Protein AF-A0A8J5N3L4-F1 (afdb_monomer)

Foldseek 3Di:
DLLVLVLVLLVVVLVVVLVVVVVVVVVVVVVVVVVVVVPDDDDDPPVVVVVVVVVSVVVSVVSVVVSVVLSVLVVVLVVLLVVCLVVLPLVSLVSVLVSLVVVLVVLVVVLVVCCVPPVDPVVNVVSVVSSVVSSVVSVVVSVVSVVSSVVSVVVVVVVVVVVD

Mean predicted aligned error: 9.64 Å

Organism: Homarus americanus (NCBI:txid6706)

Nearest PDB structure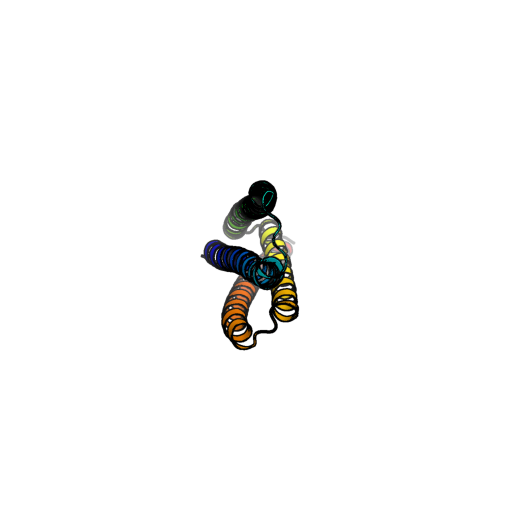s (foldseek):
  9had-assembly1_A  TM=4.449E-01  e=2.457E+00  Dermatophagoides farinae
  5c21-assembly1_B  TM=2.581E-01  e=4.042E+00  Escherichia coli

pLDDT: mean 77.99, std 12.65, range [44.75, 95.38]

Secondary structure (DSSP, 8-state):
-HHHHHHHHHHHHHHHHHHHHHHHHHHHHHHHHHHHTTS---S-HHHHHHHHHHHHHHHHHHHHHHHHHHHHHHHHHHHHHHHHHHTT-GGGTHHHHHHHHHHHHHHHHHHHHHHHHH--HHHHHHHHHHHHHHHHHHHHHHHHHHHHHHHHHHHHHHHHHHT-

Sequence (164 aa):
IGALLNSLTFAGVAVMLVFIGTATDSASQLHHFANTELHGSHLNEDDEYTDSWEEQVEGILELIKAHIQMALVQIVTSSMLIHGVKHSRRGLLLPYLVITTIGILLCIIMGIVMFAVLGNASMIVSSAASMLVGAGLQVYFMLVVFSQYQALGLIRMHEDMSMK

Structure (mmCIF, N/CA/C/O backbone):
data_AF-A0A8J5N3L4-F1
#
_entry.id   AF-A0A8J5N3L4-F1
#
loop_
_atom_site.group_PDB
_atom_site.id
_atom_site.type_symbol
_atom_site.label_atom_id
_atom_site.label_alt_id
_atom_site.label_comp_id
_atom_site.label_asym_id
_atom_site.label_entity_id
_atom_site.label_seq_id
_atom_site.pdbx_PDB_ins_code
_atom_site.Cartn_x
_atom_site.Cartn_y
_atom_site.Cartn_z
_atom_site.occupancy
_atom_site.B_iso_or_equiv
_atom_site.auth_seq_id
_atom_site.auth_comp_id
_atom_site.auth_asym_id
_atom_site.auth_atom_id
_atom_site.pdbx_PDB_model_num
ATOM 1 N N . ILE A 1 1 ? -0.568 9.477 7.948 1.00 44.75 1 ILE A N 1
ATOM 2 C CA . ILE A 1 1 ? 0.900 9.277 7.836 1.00 44.75 1 ILE A CA 1
ATOM 3 C C . ILE A 1 1 ? 1.220 7.953 7.139 1.00 44.75 1 ILE A C 1
ATOM 5 O O . ILE A 1 1 ? 1.786 8.013 6.061 1.00 44.75 1 ILE A O 1
ATOM 9 N N . GLY A 1 2 ? 0.784 6.788 7.645 1.00 46.69 2 GLY A N 1
ATOM 10 C CA . GLY A 1 2 ? 1.032 5.491 6.977 1.00 46.69 2 GLY A CA 1
ATOM 11 C C . GLY A 1 2 ? 0.505 5.386 5.535 1.00 46.69 2 GLY A C 1
ATOM 12 O O . GLY A 1 2 ? 1.247 4.992 4.645 1.00 46.69 2 GLY A O 1
ATOM 13 N N . ALA A 1 3 ? -0.728 5.838 5.275 1.00 49.34 3 ALA A N 1
ATOM 14 C CA . ALA A 1 3 ? -1.301 5.875 3.921 1.00 49.34 3 ALA A CA 1
ATOM 15 C C . ALA A 1 3 ? -0.534 6.805 2.957 1.00 49.34 3 ALA A C 1
ATOM 17 O O . ALA A 1 3 ? -0.355 6.489 1.786 1.00 49.34 3 ALA A O 1
ATOM 18 N N . LEU A 1 4 ? -0.029 7.933 3.469 1.00 46.25 4 LEU A N 1
ATOM 19 C CA . LEU A 1 4 ? 0.774 8.884 2.695 1.00 46.25 4 LEU A CA 1
ATOM 20 C C . LEU A 1 4 ? 2.150 8.305 2.356 1.00 46.25 4 LEU A C 1
ATOM 22 O O . LEU A 1 4 ? 2.582 8.415 1.216 1.00 46.25 4 LEU A O 1
ATOM 26 N N . LEU A 1 5 ? 2.804 7.646 3.319 1.00 50.72 5 LEU A N 1
ATOM 27 C CA . LEU A 1 5 ? 4.092 6.986 3.098 1.00 50.72 5 LEU A CA 1
ATOM 28 C C . LEU A 1 5 ? 3.974 5.857 2.072 1.00 50.72 5 LEU A C 1
ATOM 30 O O . LEU A 1 5 ? 4.789 5.811 1.161 1.00 50.72 5 LEU A O 1
ATOM 34 N N . ASN A 1 6 ? 2.932 5.023 2.158 1.00 54.75 6 ASN A N 1
ATOM 35 C CA . ASN A 1 6 ? 2.661 3.987 1.157 1.00 54.75 6 ASN A CA 1
ATOM 36 C C . ASN A 1 6 ? 2.351 4.563 -0.223 1.00 54.75 6 ASN A C 1
ATOM 38 O O . ASN A 1 6 ? 2.805 4.022 -1.225 1.00 54.75 6 ASN A O 1
ATOM 42 N N . SER A 1 7 ? 1.586 5.655 -0.292 1.00 56.69 7 SER A N 1
ATOM 43 C CA . SER A 1 7 ? 1.312 6.314 -1.568 1.00 56.69 7 SER A CA 1
ATOM 44 C C . SER A 1 7 ? 2.585 6.866 -2.204 1.00 56.69 7 SER A C 1
ATOM 46 O O . SER A 1 7 ? 2.720 6.813 -3.420 1.00 56.69 7 SER A O 1
ATOM 48 N N . LEU A 1 8 ? 3.515 7.380 -1.397 1.00 50.62 8 LEU A N 1
ATOM 49 C CA . LEU A 1 8 ? 4.800 7.899 -1.859 1.00 50.62 8 LEU A CA 1
ATOM 50 C C . LEU A 1 8 ? 5.735 6.787 -2.344 1.00 50.62 8 LEU A C 1
ATOM 52 O O . LEU A 1 8 ? 6.342 6.938 -3.400 1.00 50.62 8 LEU A O 1
ATOM 56 N N . THR A 1 9 ? 5.830 5.662 -1.630 1.00 58.31 9 THR A N 1
ATOM 57 C CA . THR A 1 9 ? 6.640 4.521 -2.088 1.00 58.31 9 THR A CA 1
ATOM 58 C C . THR A 1 9 ? 6.051 3.864 -3.326 1.00 58.31 9 THR A C 1
ATOM 60 O O . THR A 1 9 ? 6.802 3.555 -4.244 1.00 58.31 9 THR A O 1
ATOM 63 N N . PHE A 1 10 ? 4.730 3.697 -3.406 1.00 63.56 10 PHE A N 1
ATOM 64 C CA . PHE A 1 10 ? 4.098 3.096 -4.583 1.00 63.56 10 PHE A CA 1
ATOM 65 C C . PHE A 1 10 ? 4.184 4.009 -5.810 1.00 63.56 10 PHE A C 1
ATOM 67 O O . PHE A 1 10 ? 4.503 3.534 -6.894 1.00 63.56 10 PHE A O 1
ATOM 74 N N . ALA A 1 11 ? 3.995 5.323 -5.639 1.00 57.34 11 ALA A N 1
ATOM 75 C CA . ALA A 1 11 ? 4.236 6.294 -6.704 1.00 57.34 11 ALA A CA 1
ATOM 76 C C . ALA A 1 11 ? 5.707 6.293 -7.142 1.00 57.34 11 ALA A C 1
ATOM 78 O O . ALA A 1 11 ? 5.984 6.323 -8.334 1.00 57.34 11 ALA A O 1
ATOM 79 N N . GLY A 1 12 ? 6.647 6.190 -6.197 1.00 61.09 12 GLY A N 1
ATOM 80 C CA . GLY A 1 12 ? 8.071 6.059 -6.500 1.00 61.09 12 GLY A CA 1
ATOM 81 C C . GLY A 1 12 ? 8.387 4.805 -7.318 1.00 61.09 12 GLY A C 1
ATOM 82 O O . GLY A 1 12 ? 9.096 4.898 -8.313 1.00 61.09 12 GLY A O 1
ATOM 83 N N . VAL A 1 13 ? 7.818 3.653 -6.951 1.00 62.53 13 VAL A N 1
ATOM 84 C CA . VAL A 1 13 ? 7.989 2.390 -7.689 1.00 62.53 13 VAL A CA 1
ATOM 85 C C . VAL A 1 13 ? 7.316 2.447 -9.060 1.00 62.53 13 VAL A C 1
ATOM 87 O O . VAL A 1 13 ? 7.917 2.017 -10.036 1.00 62.53 13 VAL A O 1
ATOM 90 N N . ALA A 1 14 ? 6.113 3.014 -9.168 1.00 60.00 14 ALA A N 1
ATOM 91 C CA . ALA A 1 14 ? 5.419 3.174 -10.444 1.00 60.00 14 ALA A CA 1
ATOM 92 C C . ALA A 1 14 ? 6.202 4.085 -11.399 1.00 60.00 14 ALA A C 1
ATOM 94 O O . ALA A 1 14 ? 6.439 3.716 -12.544 1.00 60.00 14 ALA A O 1
ATOM 95 N N . VAL A 1 15 ? 6.685 5.232 -10.909 1.00 63.00 15 VAL A N 1
ATOM 96 C CA . VAL A 1 15 ? 7.563 6.127 -11.674 1.00 63.00 15 VAL A CA 1
ATOM 97 C C . VAL A 1 15 ? 8.837 5.393 -12.082 1.00 63.00 15 VAL A C 1
ATOM 99 O O . VAL A 1 15 ? 9.236 5.457 -13.238 1.00 63.00 15 VAL A O 1
ATOM 102 N N . MET A 1 16 ? 9.451 4.641 -11.169 1.00 68.56 16 MET A N 1
ATOM 103 C CA . MET A 1 16 ? 10.657 3.876 -11.469 1.00 68.56 16 MET A CA 1
ATOM 104 C C . MET A 1 16 ? 10.422 2.806 -12.544 1.00 68.56 16 MET A C 1
ATOM 106 O O . MET A 1 16 ? 11.256 2.665 -13.429 1.00 68.56 16 MET A O 1
ATOM 110 N N . LEU A 1 17 ? 9.296 2.088 -12.513 1.00 64.25 17 LEU A N 1
ATOM 111 C CA . LEU A 1 17 ? 8.932 1.100 -13.535 1.00 64.25 17 LEU A CA 1
ATOM 112 C C . LEU A 1 17 ? 8.708 1.746 -14.904 1.00 64.25 17 LEU A C 1
ATOM 114 O O . LEU A 1 17 ? 9.167 1.201 -15.902 1.00 64.25 17 LEU A O 1
ATOM 118 N N . VAL A 1 18 ? 8.092 2.931 -14.945 1.00 67.19 18 VAL A N 1
ATOM 119 C CA . VAL A 1 18 ? 7.966 3.722 -16.179 1.00 67.19 18 VAL A CA 1
ATOM 120 C C . VAL A 1 18 ? 9.343 4.126 -16.704 1.00 67.19 18 VAL A C 1
ATOM 122 O O . VAL A 1 18 ? 9.624 3.942 -17.882 1.00 67.19 18 VAL A O 1
ATOM 125 N N . PHE A 1 19 ? 10.236 4.612 -15.836 1.00 67.12 19 PHE A N 1
ATOM 126 C CA . PHE A 1 19 ? 11.610 4.952 -16.225 1.00 67.12 19 PHE A CA 1
ATOM 127 C C . PHE A 1 19 ? 12.415 3.740 -16.707 1.00 67.12 19 PHE A C 1
ATOM 129 O O . PHE A 1 19 ? 13.262 3.878 -17.584 1.00 67.12 19 PHE A O 1
ATOM 136 N N . ILE A 1 20 ? 12.175 2.556 -16.141 1.00 69.75 20 ILE A N 1
ATOM 137 C CA . ILE A 1 20 ? 12.815 1.320 -16.600 1.00 69.75 20 ILE A CA 1
ATOM 138 C C . ILE A 1 20 ? 12.267 0.931 -17.974 1.00 69.75 20 ILE A C 1
ATOM 140 O O . ILE A 1 20 ? 13.065 0.642 -18.858 1.00 69.75 20 ILE A O 1
ATOM 144 N N . GLY A 1 21 ? 10.947 0.974 -18.182 1.00 66.00 21 GLY A N 1
ATOM 145 C CA . GLY A 1 21 ? 10.334 0.712 -19.488 1.00 66.00 21 GLY A CA 1
ATOM 146 C C . GLY A 1 21 ? 10.915 1.615 -20.575 1.00 66.00 21 GLY A C 1
ATOM 147 O O . GLY A 1 21 ? 11.489 1.124 -21.543 1.00 66.00 21 GLY A O 1
ATOM 148 N N . THR A 1 22 ? 10.920 2.930 -20.341 1.00 69.12 22 THR A N 1
ATOM 149 C CA . THR A 1 22 ? 11.464 3.899 -21.305 1.00 69.12 22 THR A CA 1
ATOM 150 C C . THR A 1 22 ? 12.962 3.714 -21.550 1.00 69.12 22 THR A C 1
ATOM 152 O O . THR A 1 22 ? 13.415 3.828 -22.689 1.00 69.12 22 THR A O 1
ATOM 155 N N . ALA A 1 23 ? 13.749 3.384 -20.520 1.00 64.06 23 ALA A N 1
ATOM 156 C CA . ALA A 1 23 ? 15.176 3.103 -20.680 1.00 64.06 23 ALA A CA 1
ATOM 157 C C . ALA A 1 23 ? 15.437 1.821 -21.488 1.00 64.06 23 ALA A C 1
ATOM 159 O O . ALA A 1 23 ? 16.402 1.766 -22.251 1.00 64.06 23 ALA A O 1
ATOM 160 N N . THR A 1 24 ? 14.584 0.805 -21.334 1.00 69.56 24 THR A N 1
ATOM 161 C CA . THR A 1 24 ? 14.716 -0.473 -22.049 1.00 69.56 24 THR A CA 1
ATOM 162 C C . THR A 1 24 ? 14.349 -0.310 -23.524 1.00 69.56 24 THR A C 1
ATOM 164 O O . THR A 1 24 ? 15.092 -0.784 -24.384 1.00 69.56 24 THR A O 1
ATOM 167 N N . ASP A 1 25 ? 13.291 0.450 -23.819 1.00 66.81 25 ASP A N 1
ATOM 168 C CA . ASP A 1 25 ? 12.884 0.779 -25.192 1.00 66.81 25 ASP A CA 1
ATOM 169 C C . ASP A 1 25 ? 13.899 1.689 -25.891 1.00 66.81 25 ASP A C 1
ATOM 171 O O . ASP A 1 25 ? 14.257 1.478 -27.047 1.00 66.81 25 ASP A O 1
ATOM 175 N N . SER A 1 26 ? 14.469 2.658 -25.172 1.00 67.25 26 SER A N 1
ATOM 176 C CA . SER A 1 26 ? 15.540 3.500 -25.723 1.00 67.25 26 SER A CA 1
ATOM 177 C C . SER A 1 26 ? 16.777 2.670 -26.093 1.00 67.25 26 SER A C 1
ATOM 179 O O . SER A 1 26 ? 17.441 2.940 -27.094 1.00 67.25 26 SER A O 1
ATOM 181 N N . ALA A 1 27 ? 17.098 1.644 -25.297 1.00 65.19 27 ALA A N 1
ATOM 182 C CA . ALA A 1 27 ? 18.230 0.759 -25.556 1.00 65.19 27 ALA A CA 1
ATOM 183 C C . ALA A 1 27 ? 17.979 -0.191 -26.740 1.00 65.19 27 ALA A C 1
ATOM 185 O O . ALA A 1 27 ? 18.904 -0.444 -27.515 1.00 65.19 27 ALA A O 1
ATOM 186 N N . SER A 1 28 ? 16.751 -0.698 -26.906 1.00 69.19 28 SER A N 1
ATOM 187 C CA . SER A 1 28 ? 16.386 -1.548 -28.046 1.00 69.19 28 SER A CA 1
ATOM 188 C C . SER A 1 28 ? 16.364 -0.753 -29.356 1.00 69.19 28 SER A C 1
ATOM 190 O O . SER A 1 28 ? 16.921 -1.220 -30.353 1.00 69.19 28 SER A O 1
ATOM 192 N N . GLN A 1 29 ? 15.844 0.480 -29.340 1.00 66.00 29 GLN A N 1
ATOM 193 C CA . GLN A 1 29 ? 15.848 1.378 -30.500 1.00 66.00 29 GLN A CA 1
ATOM 194 C C . GLN A 1 29 ? 17.267 1.744 -30.938 1.00 66.00 29 GLN A C 1
ATOM 196 O O . GLN A 1 29 ? 17.577 1.674 -32.125 1.00 66.00 29 GLN A O 1
ATOM 201 N N . LEU A 1 30 ? 18.171 2.054 -30.000 1.00 66.19 30 LEU A N 1
ATOM 202 C CA . LEU A 1 30 ? 19.567 2.364 -30.334 1.00 66.19 30 LEU A CA 1
ATOM 203 C C . LEU A 1 30 ? 20.263 1.186 -31.041 1.00 66.19 30 LEU A C 1
ATOM 205 O O . LEU A 1 30 ? 21.064 1.378 -31.956 1.00 66.19 30 LEU A O 1
ATOM 209 N N . HIS A 1 31 ? 19.921 -0.041 -30.645 1.00 66.69 31 HIS A N 1
ATOM 210 C CA . HIS A 1 31 ? 20.413 -1.262 -31.278 1.00 66.69 31 HIS A CA 1
ATOM 211 C C . HIS A 1 31 ? 19.824 -1.475 -32.684 1.00 66.69 31 HIS A C 1
ATOM 213 O O . HIS A 1 31 ? 20.503 -2.016 -33.560 1.00 66.69 31 HIS A O 1
ATOM 219 N N . HIS A 1 32 ? 18.581 -1.039 -32.910 1.00 65.62 32 HIS A N 1
ATOM 220 C CA . HIS A 1 32 ? 17.909 -1.100 -34.207 1.00 65.62 32 HIS A CA 1
ATOM 221 C C . HIS A 1 32 ? 18.449 -0.043 -35.181 1.00 65.62 32 HIS A C 1
ATOM 223 O O . HIS A 1 32 ? 18.764 -0.381 -36.322 1.00 65.62 32 HIS A O 1
ATOM 229 N N . PHE A 1 33 ? 18.665 1.198 -34.730 1.00 66.00 33 PHE A N 1
ATOM 230 C CA . PHE A 1 33 ? 19.296 2.258 -35.530 1.00 66.00 33 PHE A CA 1
ATOM 231 C C . PHE A 1 33 ? 20.712 1.878 -35.971 1.00 66.00 33 PHE A C 1
ATOM 233 O O . PHE A 1 33 ? 21.042 2.015 -37.148 1.00 66.00 33 PHE A O 1
ATOM 240 N N . ALA A 1 34 ? 21.516 1.305 -35.068 1.00 68.19 34 ALA A N 1
ATOM 241 C CA . ALA A 1 34 ? 22.857 0.818 -35.401 1.00 68.19 34 ALA A CA 1
ATOM 242 C C . ALA A 1 34 ? 22.853 -0.268 -36.499 1.00 68.19 34 ALA A C 1
ATOM 244 O O . ALA A 1 34 ? 23.798 -0.359 -37.280 1.00 68.19 34 ALA A O 1
ATOM 245 N N . ASN A 1 35 ? 21.788 -1.074 -36.586 1.00 65.06 35 ASN A N 1
ATOM 246 C CA . ASN A 1 35 ? 21.617 -2.077 -37.641 1.00 65.06 35 ASN A CA 1
ATOM 247 C C . ASN A 1 35 ? 20.989 -1.499 -38.927 1.00 65.06 35 ASN A C 1
ATOM 249 O O . ASN A 1 35 ? 21.276 -1.997 -40.016 1.00 65.06 35 ASN A O 1
ATOM 253 N N . THR A 1 36 ? 20.158 -0.457 -38.818 1.00 63.84 36 THR A N 1
ATOM 254 C CA . THR A 1 36 ? 19.388 0.127 -39.934 1.00 63.84 36 THR A CA 1
ATOM 255 C C . THR A 1 36 ? 20.211 1.130 -40.751 1.00 63.84 36 THR A C 1
ATOM 257 O O . THR A 1 36 ? 20.079 1.156 -41.972 1.00 63.84 36 THR A O 1
ATOM 260 N N . GLU A 1 37 ? 21.170 1.854 -40.153 1.00 61.16 37 GLU A N 1
ATOM 261 C CA . GLU A 1 37 ? 22.146 2.660 -40.924 1.00 61.16 37 GLU A CA 1
ATOM 262 C C . GLU A 1 37 ? 22.963 1.816 -41.930 1.00 61.16 37 GLU A C 1
ATOM 264 O O . GLU A 1 37 ? 23.513 2.349 -42.895 1.00 61.16 37 GLU A O 1
ATOM 269 N N . LEU A 1 38 ? 23.007 0.488 -41.760 1.00 60.16 38 LEU A N 1
ATOM 270 C CA . LEU A 1 38 ? 23.670 -0.439 -42.680 1.00 60.16 38 LEU A CA 1
ATOM 271 C C . LEU A 1 38 ? 22.782 -0.909 -43.853 1.00 60.16 38 LEU A C 1
ATOM 273 O O . LEU A 1 38 ? 23.293 -1.510 -44.802 1.00 60.16 38 LEU A O 1
ATOM 277 N N . HIS A 1 39 ? 21.467 -0.684 -43.800 1.00 57.03 39 HIS A N 1
ATOM 278 C CA . HIS A 1 39 ? 20.494 -1.073 -44.826 1.00 57.03 39 HIS A CA 1
ATOM 279 C C . HIS A 1 39 ? 19.529 0.091 -45.064 1.00 57.03 39 HIS A C 1
ATOM 281 O O . HIS A 1 39 ? 18.512 0.225 -44.398 1.00 57.03 39 HIS A O 1
ATOM 287 N N . GLY A 1 40 ? 19.859 0.951 -46.030 1.00 62.72 40 GLY A N 1
ATOM 288 C CA . GLY A 1 40 ? 19.034 2.106 -46.372 1.00 62.72 40 GLY A CA 1
ATOM 289 C C . GLY A 1 40 ? 17.616 1.708 -46.787 1.00 62.72 40 GLY A C 1
ATOM 290 O O . GLY A 1 40 ? 17.400 1.240 -47.905 1.00 62.72 40 GLY A O 1
ATOM 291 N N . SER A 1 41 ? 16.646 1.958 -45.912 1.00 54.53 41 SER A N 1
ATOM 292 C CA . SER A 1 41 ? 15.222 1.952 -46.239 1.00 54.53 41 SER A CA 1
ATOM 293 C C . SER A 1 41 ? 14.549 3.159 -45.603 1.00 54.53 41 SER A C 1
ATOM 295 O O . SER A 1 41 ? 14.423 3.267 -44.390 1.00 54.53 41 SER A O 1
ATOM 297 N N . HIS A 1 42 ? 14.151 4.073 -46.477 1.00 62.06 42 HIS A N 1
ATOM 298 C CA . HIS A 1 42 ? 13.399 5.282 -46.193 1.00 62.06 42 HIS A CA 1
ATOM 299 C C . HIS A 1 42 ? 11.900 4.938 -46.098 1.00 62.06 42 HIS A C 1
ATOM 301 O O . HIS A 1 42 ? 11.394 4.247 -46.982 1.00 62.06 42 HIS A O 1
ATOM 307 N N . LEU A 1 43 ? 11.218 5.548 -45.117 1.00 60.50 43 LEU A N 1
ATOM 308 C CA . LEU A 1 43 ? 9.762 5.772 -45.020 1.00 60.50 43 LEU A CA 1
ATOM 309 C C . LEU A 1 43 ? 8.917 4.612 -44.453 1.00 60.50 43 LEU A C 1
ATOM 311 O O . LEU A 1 43 ? 8.293 3.878 -45.214 1.00 60.50 43 LEU A O 1
ATOM 315 N N . ASN A 1 44 ? 8.882 4.503 -43.114 1.00 58.69 44 ASN A N 1
ATOM 316 C CA . ASN A 1 44 ? 7.704 4.091 -42.313 1.00 58.69 44 ASN A CA 1
ATOM 317 C C . ASN A 1 44 ? 7.901 4.215 -40.772 1.00 58.69 44 ASN A C 1
ATOM 319 O O . ASN A 1 44 ? 7.108 3.667 -40.018 1.00 58.69 44 ASN A O 1
ATOM 323 N N . GLU A 1 45 ? 8.930 4.922 -40.280 1.00 58.78 45 GLU A N 1
ATOM 324 C CA . GLU A 1 45 ? 9.258 4.990 -38.836 1.00 58.78 45 GLU A CA 1
ATOM 325 C C . GLU A 1 45 ? 8.283 5.824 -37.982 1.00 58.78 45 GLU A C 1
ATOM 327 O O . GLU A 1 45 ? 8.214 5.616 -36.772 1.00 58.78 45 GLU A O 1
ATOM 332 N N . ASP A 1 46 ? 7.516 6.744 -38.576 1.00 61.94 46 ASP A N 1
ATOM 333 C CA . ASP A 1 46 ? 6.684 7.675 -37.797 1.00 61.94 46 ASP A CA 1
ATOM 334 C C . ASP A 1 46 ? 5.421 7.013 -37.203 1.00 61.94 46 ASP A C 1
ATOM 336 O O . ASP A 1 46 ? 4.991 7.413 -36.122 1.00 61.94 46 ASP A O 1
ATOM 340 N N . ASP A 1 47 ? 4.864 5.980 -37.853 1.00 63.12 47 ASP A N 1
ATOM 341 C CA . ASP A 1 47 ? 3.635 5.306 -37.394 1.00 63.12 47 ASP A CA 1
ATOM 342 C C . ASP A 1 47 ? 3.909 4.317 -36.234 1.00 63.12 47 ASP A C 1
ATOM 344 O O . ASP A 1 47 ? 3.097 4.177 -35.321 1.00 63.12 47 ASP A O 1
ATOM 348 N N . GLU A 1 48 ? 5.079 3.663 -36.207 1.00 65.25 48 GLU A N 1
ATOM 349 C CA . GLU A 1 48 ? 5.430 2.675 -35.167 1.00 65.25 48 GLU A CA 1
ATOM 350 C C . GLU A 1 48 ? 5.761 3.338 -33.813 1.00 65.25 48 GLU A C 1
ATOM 352 O O . GLU A 1 48 ? 5.504 2.775 -32.746 1.00 65.25 48 GLU A O 1
ATOM 357 N N . TYR A 1 49 ? 6.277 4.573 -33.829 1.00 63.94 49 TYR A N 1
ATOM 358 C CA . TYR A 1 49 ? 6.581 5.316 -32.603 1.00 63.94 49 TYR A CA 1
ATOM 359 C C . TYR A 1 49 ? 5.314 5.757 -31.855 1.00 63.94 49 TYR A C 1
ATOM 361 O O . TYR A 1 49 ? 5.277 5.710 -30.619 1.00 63.94 49 TYR A O 1
ATOM 369 N N . THR A 1 50 ? 4.271 6.170 -32.584 1.00 72.75 50 THR A N 1
ATOM 370 C CA . THR A 1 50 ? 3.017 6.649 -31.985 1.00 72.75 50 THR A CA 1
ATOM 371 C C . THR A 1 50 ? 2.257 5.546 -31.256 1.00 72.75 50 THR A C 1
ATOM 373 O O . THR A 1 50 ? 1.783 5.789 -30.146 1.00 72.75 50 THR A O 1
ATOM 376 N N . ASP A 1 51 ? 2.244 4.327 -31.800 1.00 75.31 51 ASP A N 1
ATOM 377 C CA . ASP A 1 51 ? 1.543 3.191 -31.192 1.00 75.31 51 ASP A CA 1
ATOM 378 C C . ASP A 1 51 ? 2.180 2.771 -29.851 1.00 75.31 51 ASP A C 1
ATOM 380 O O . ASP A 1 51 ? 1.470 2.531 -28.871 1.00 75.31 51 ASP A O 1
ATOM 384 N N . SER A 1 52 ? 3.520 2.767 -29.746 1.00 77.25 52 SER A N 1
ATOM 385 C CA . SER A 1 52 ? 4.199 2.390 -28.488 1.00 77.25 52 SER A CA 1
ATOM 386 C C . SER A 1 52 ? 3.963 3.399 -27.356 1.00 77.25 52 SER A C 1
ATOM 388 O O . SER A 1 52 ? 3.847 3.028 -26.185 1.00 77.25 52 SER A O 1
ATOM 390 N N . TRP A 1 53 ? 3.858 4.689 -27.693 1.00 76.62 53 TRP A N 1
ATOM 391 C CA . TRP A 1 53 ? 3.592 5.735 -26.711 1.00 76.62 53 TRP A CA 1
ATOM 392 C C . TRP A 1 53 ? 2.163 5.644 -26.165 1.00 76.62 53 TRP A C 1
ATOM 394 O O . TRP A 1 53 ? 1.957 5.817 -24.961 1.00 76.62 53 TRP A O 1
ATOM 404 N N . GLU A 1 54 ? 1.178 5.348 -27.018 1.00 82.81 54 GLU A N 1
ATOM 405 C CA . GLU A 1 54 ? -0.212 5.173 -26.588 1.00 82.81 54 GLU A CA 1
ATOM 406 C C . GLU A 1 54 ? -0.366 3.987 -25.625 1.00 82.81 54 GLU A C 1
ATOM 408 O O . GLU A 1 54 ? -0.988 4.147 -24.569 1.00 82.81 54 GLU A O 1
ATOM 413 N N . GLU A 1 55 ? 0.282 2.851 -25.908 1.00 80.88 55 GLU A N 1
ATOM 414 C CA . GLU A 1 55 ? 0.260 1.670 -25.031 1.00 80.88 55 GLU A CA 1
ATOM 415 C C . GLU A 1 55 ? 0.885 1.966 -23.652 1.00 80.88 55 GLU A C 1
ATOM 417 O O . GLU A 1 55 ? 0.325 1.615 -22.605 1.00 80.88 55 GLU A O 1
ATOM 422 N N . GLN A 1 56 ? 2.008 2.694 -23.616 1.00 76.81 56 GLN A N 1
ATOM 423 C CA . GLN A 1 56 ? 2.633 3.113 -22.356 1.00 76.81 56 GLN A CA 1
ATOM 424 C C . GLN A 1 56 ? 1.734 4.058 -21.547 1.00 76.81 56 GLN A C 1
ATOM 426 O O . GLN A 1 56 ? 1.603 3.907 -20.325 1.00 76.81 56 GLN A O 1
ATOM 431 N N . VAL A 1 57 ? 1.107 5.040 -22.204 1.00 81.00 57 VAL A N 1
ATOM 432 C CA . VAL A 1 57 ? 0.206 5.995 -21.542 1.00 81.00 57 VAL A CA 1
ATOM 433 C C . VAL A 1 57 ? -1.026 5.283 -20.989 1.00 81.00 57 VAL A C 1
ATOM 435 O O . VAL A 1 57 ? -1.432 5.570 -19.857 1.00 81.00 57 VAL A O 1
ATOM 438 N N . GLU A 1 58 ? -1.598 4.335 -21.731 1.00 84.56 58 GLU A N 1
ATOM 439 C CA . GLU A 1 58 ? -2.737 3.544 -21.267 1.00 84.56 58 GLU A CA 1
ATOM 440 C C . GLU A 1 58 ? -2.374 2.733 -20.014 1.00 84.56 58 GLU A C 1
ATOM 442 O O . GLU A 1 58 ? -3.064 2.845 -18.993 1.00 84.56 58 GLU A O 1
ATOM 447 N N . GLY A 1 59 ? -1.226 2.047 -20.020 1.00 79.06 59 GLY A N 1
ATOM 448 C CA . GLY A 1 59 ? -0.731 1.308 -18.855 1.00 79.06 59 GLY A CA 1
ATOM 449 C C . GLY A 1 59 ? -0.522 2.190 -17.614 1.00 79.06 59 GLY A C 1
ATOM 450 O O . GLY A 1 59 ? -0.901 1.821 -16.496 1.00 79.06 59 GLY A O 1
ATOM 451 N N . ILE A 1 60 ? 0.015 3.402 -17.786 1.00 77.12 60 ILE A N 1
ATOM 452 C CA . ILE A 1 60 ? 0.180 4.368 -16.685 1.00 77.12 60 ILE A CA 1
ATOM 453 C C . ILE A 1 60 ? -1.180 4.813 -16.136 1.00 77.12 60 ILE A C 1
ATOM 455 O O . ILE A 1 60 ? -1.362 4.900 -14.916 1.00 77.12 60 ILE A O 1
ATOM 459 N N . LEU A 1 61 ? -2.148 5.094 -17.009 1.00 81.38 61 LEU A N 1
ATOM 460 C CA . LEU A 1 61 ? -3.483 5.518 -16.592 1.00 81.38 61 LEU A CA 1
ATOM 461 C C . LEU A 1 61 ? -4.214 4.419 -15.818 1.00 81.38 61 LEU A C 1
ATOM 463 O O . LEU A 1 61 ? -4.888 4.723 -14.828 1.00 81.38 61 LEU A O 1
ATOM 467 N N . GLU A 1 62 ? -4.075 3.156 -16.219 1.00 82.88 62 GLU A N 1
ATOM 468 C CA . GLU A 1 62 ? -4.621 2.022 -15.470 1.00 82.88 62 GLU A CA 1
ATOM 469 C C . GLU A 1 62 ? -3.999 1.897 -14.076 1.00 82.88 62 GLU A C 1
ATOM 471 O O . GLU A 1 62 ? -4.726 1.770 -13.082 1.00 82.88 62 GLU A O 1
ATOM 476 N N . LEU A 1 63 ? -2.674 2.037 -13.971 1.00 76.94 63 LEU A N 1
ATOM 477 C CA . LEU A 1 63 ? -1.968 2.033 -12.687 1.00 76.94 63 LEU A CA 1
ATOM 478 C C . LEU A 1 63 ? -2.435 3.171 -11.770 1.00 76.94 63 LEU A C 1
ATOM 480 O O . LEU A 1 63 ? -2.700 2.945 -10.585 1.00 76.94 63 LEU A O 1
ATOM 484 N N . ILE A 1 64 ? -2.593 4.386 -12.304 1.00 79.62 64 ILE A N 1
ATOM 485 C CA . ILE A 1 64 ? -3.096 5.539 -11.543 1.00 79.62 64 ILE A CA 1
ATOM 486 C C . ILE A 1 64 ? -4.523 5.277 -11.047 1.00 79.62 64 ILE A C 1
ATOM 488 O O . ILE A 1 64 ? -4.826 5.535 -9.878 1.00 79.62 64 ILE A O 1
ATOM 492 N N . LYS A 1 65 ? -5.406 4.737 -11.898 1.00 82.31 65 LYS A N 1
ATOM 493 C CA . LYS A 1 65 ? -6.787 4.396 -11.515 1.00 82.31 65 LYS A CA 1
ATOM 494 C C . LYS A 1 65 ? -6.813 3.369 -10.383 1.00 82.31 65 LYS A C 1
ATOM 496 O O . LYS A 1 65 ? -7.504 3.592 -9.385 1.00 82.31 65 LYS A O 1
ATOM 501 N N . ALA A 1 66 ? -6.043 2.287 -10.503 1.00 77.88 66 ALA A N 1
ATOM 502 C CA . ALA A 1 66 ? -5.933 1.264 -9.464 1.00 77.88 66 ALA A CA 1
ATOM 503 C C . ALA A 1 66 ? -5.412 1.859 -8.143 1.00 77.88 66 ALA A C 1
ATOM 505 O O . ALA A 1 66 ? -5.938 1.566 -7.065 1.00 77.88 66 ALA A O 1
ATOM 506 N N . HIS A 1 67 ? -4.435 2.766 -8.217 1.00 77.38 67 HIS A N 1
ATOM 507 C CA . HIS A 1 67 ? -3.887 3.448 -7.044 1.00 77.38 67 HIS A CA 1
ATOM 508 C C . HIS A 1 67 ? -4.924 4.324 -6.334 1.00 77.38 67 HIS A C 1
ATOM 510 O O . HIS A 1 67 ? -5.054 4.270 -5.108 1.00 77.38 67 HIS A O 1
ATOM 516 N N . ILE A 1 68 ? -5.714 5.092 -7.090 1.00 81.44 68 ILE A N 1
ATOM 517 C CA . ILE A 1 68 ? -6.796 5.922 -6.537 1.00 81.44 68 ILE A CA 1
ATOM 518 C C . ILE A 1 68 ? -7.840 5.049 -5.831 1.00 81.44 68 ILE A C 1
ATOM 520 O O . ILE A 1 68 ? -8.264 5.375 -4.719 1.00 81.44 68 ILE A O 1
ATOM 524 N N . GLN A 1 69 ? -8.227 3.918 -6.427 1.00 85.06 69 GLN A N 1
ATOM 525 C CA . GLN A 1 69 ? -9.170 2.980 -5.807 1.00 85.06 69 GLN A CA 1
ATOM 526 C C . GLN A 1 69 ? -8.631 2.438 -4.478 1.00 85.06 69 GLN A C 1
ATOM 528 O O . GLN A 1 69 ? -9.333 2.472 -3.464 1.00 85.06 69 GLN A O 1
ATOM 533 N N . MET A 1 70 ? -7.367 2.014 -4.445 1.00 79.88 70 MET A N 1
ATOM 534 C CA . MET A 1 70 ? -6.726 1.527 -3.220 1.00 79.88 70 MET A CA 1
ATOM 535 C C . MET A 1 70 ? -6.624 2.611 -2.142 1.00 79.88 70 MET A C 1
ATOM 537 O O . MET A 1 70 ? -6.860 2.333 -0.961 1.00 79.88 70 MET A O 1
ATOM 541 N N . ALA A 1 71 ? -6.336 3.856 -2.528 1.00 80.19 71 ALA A N 1
ATOM 542 C CA . ALA A 1 71 ? -6.309 4.988 -1.608 1.00 80.19 71 ALA A CA 1
ATOM 543 C C . ALA A 1 71 ? -7.687 5.244 -0.974 1.00 80.19 71 ALA A C 1
ATOM 545 O O . ALA A 1 71 ? -7.776 5.451 0.239 1.00 80.19 71 ALA A O 1
ATOM 546 N N . LEU A 1 72 ? -8.770 5.160 -1.753 1.00 86.25 72 LEU A N 1
ATOM 547 C CA . LEU A 1 72 ? -10.135 5.293 -1.233 1.00 86.25 72 LEU A CA 1
ATOM 548 C C . LEU A 1 72 ? -10.472 4.188 -0.225 1.00 86.25 72 LEU A C 1
ATOM 550 O O . LEU A 1 72 ? -10.983 4.481 0.859 1.00 86.25 72 LEU A O 1
ATOM 554 N N . VAL A 1 73 ? -10.125 2.932 -0.523 1.00 87.00 73 VAL A N 1
ATOM 555 C CA . VAL A 1 73 ? -10.323 1.816 0.419 1.00 87.00 73 VAL A CA 1
ATOM 556 C C . VAL A 1 73 ? -9.508 2.032 1.702 1.00 87.00 73 VAL A C 1
ATOM 558 O O . VAL A 1 73 ? -10.008 1.786 2.805 1.00 87.00 73 VAL A O 1
ATOM 561 N N . GLN A 1 74 ? -8.280 2.551 1.604 1.00 84.00 74 GLN A N 1
ATOM 562 C CA . GLN A 1 74 ? -7.483 2.896 2.784 1.00 84.00 74 GLN A CA 1
ATOM 563 C C . GLN A 1 74 ? -8.109 4.005 3.632 1.00 84.00 74 GLN A C 1
ATOM 565 O O . GLN A 1 74 ? -8.079 3.915 4.862 1.00 84.00 74 GLN A O 1
ATOM 570 N N . ILE A 1 75 ? -8.691 5.034 3.013 1.00 87.94 75 ILE A N 1
ATOM 571 C CA . ILE A 1 75 ? -9.390 6.098 3.744 1.00 87.94 75 ILE A CA 1
ATOM 572 C C . ILE A 1 75 ? -10.568 5.501 4.515 1.00 87.94 75 ILE A C 1
ATOM 574 O O . ILE A 1 75 ? -10.669 5.706 5.724 1.00 87.94 75 ILE A O 1
ATOM 578 N N . VAL A 1 76 ? -11.402 4.695 3.852 1.00 92.56 76 VAL A N 1
ATOM 579 C CA . VAL A 1 76 ? -12.572 4.059 4.477 1.00 92.56 76 VAL A CA 1
ATOM 580 C C . VAL A 1 76 ? -12.160 3.151 5.638 1.00 92.56 76 VAL A C 1
ATOM 582 O O . VAL A 1 76 ? -12.695 3.275 6.740 1.00 92.56 76 VAL A O 1
ATOM 585 N N . THR A 1 77 ? -11.179 2.270 5.432 1.00 90.62 77 THR A N 1
ATOM 586 C CA . THR A 1 77 ? -10.693 1.360 6.487 1.00 90.62 77 THR A CA 1
ATOM 587 C C . THR A 1 77 ? -10.035 2.114 7.645 1.00 90.62 77 THR A C 1
ATOM 589 O O . THR A 1 77 ? -10.225 1.740 8.801 1.00 90.62 77 THR A O 1
ATOM 592 N N . SER A 1 78 ? -9.337 3.222 7.377 1.00 87.62 78 SER A N 1
ATOM 593 C CA . SER A 1 78 ? -8.777 4.092 8.421 1.00 87.62 78 SER A CA 1
ATOM 594 C C . SER A 1 78 ? -9.872 4.803 9.222 1.00 87.62 78 SER A C 1
ATOM 596 O O . SER A 1 78 ? -9.786 4.891 10.447 1.00 87.62 78 SER A O 1
ATOM 598 N N . SER A 1 79 ? -10.939 5.267 8.566 1.00 91.56 79 SER A N 1
ATOM 599 C CA . SER A 1 79 ? -12.109 5.828 9.250 1.00 91.56 79 SER A CA 1
ATOM 600 C C . SER A 1 79 ? -12.806 4.783 10.126 1.00 91.56 79 SER A C 1
ATOM 602 O O . SER A 1 79 ? -13.161 5.085 11.267 1.00 91.56 79 SER A O 1
ATOM 604 N N . MET A 1 80 ? -12.951 3.544 9.637 1.00 92.50 80 MET A N 1
ATOM 605 C CA . MET A 1 80 ? -13.488 2.424 10.421 1.00 92.50 80 MET A CA 1
ATOM 606 C C . MET A 1 80 ? -12.615 2.108 11.635 1.00 92.50 80 MET A C 1
ATOM 608 O O . MET A 1 80 ? -13.155 1.907 12.719 1.00 92.50 80 MET A O 1
ATOM 612 N N . LEU A 1 81 ? -11.287 2.134 11.484 1.00 92.44 81 LEU A N 1
ATOM 613 C CA . LEU A 1 81 ? -10.343 1.928 12.581 1.00 9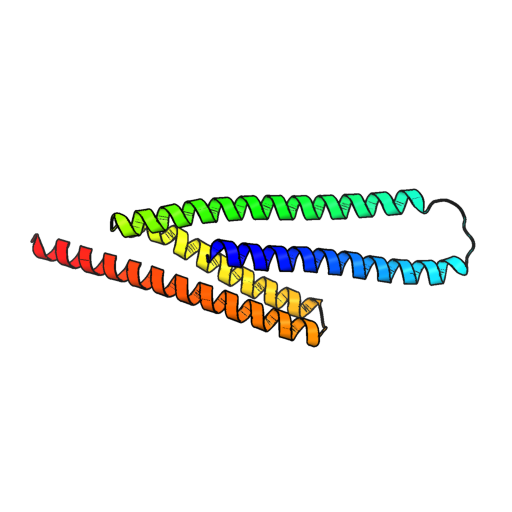2.44 81 LEU A CA 1
ATOM 614 C C . LEU A 1 81 ? -10.539 2.976 13.687 1.00 92.44 81 LEU A C 1
ATOM 616 O O . LEU A 1 81 ? -10.733 2.616 14.848 1.00 92.44 81 LEU A O 1
ATOM 620 N N . ILE A 1 82 ? -10.554 4.265 13.329 1.00 93.44 82 ILE A N 1
ATOM 621 C CA . ILE A 1 82 ? -10.747 5.368 14.287 1.00 93.44 82 ILE A CA 1
ATOM 622 C C . ILE A 1 82 ? -12.101 5.233 14.992 1.00 93.44 82 ILE A C 1
ATOM 624 O O . ILE A 1 82 ? -12.192 5.354 16.216 1.00 93.44 82 ILE A O 1
ATOM 628 N N . HIS A 1 83 ? -13.162 4.948 14.233 1.00 95.38 83 HIS A N 1
ATOM 629 C CA . HIS A 1 83 ? -14.499 4.780 14.792 1.00 95.38 83 HIS A CA 1
ATOM 630 C C . HIS A 1 83 ? -14.600 3.538 15.691 1.00 95.38 83 HIS A C 1
ATOM 632 O O . HIS A 1 83 ? -15.255 3.589 16.733 1.00 95.38 83 HIS A O 1
ATOM 638 N N . GLY A 1 84 ? -13.932 2.448 15.311 1.00 91.75 84 GLY A N 1
ATOM 639 C CA . GLY A 1 84 ? -13.860 1.194 16.051 1.00 91.75 84 GLY A CA 1
ATOM 640 C C . GLY A 1 84 ? -13.166 1.344 17.395 1.00 91.75 84 GLY A C 1
ATOM 641 O O . GLY A 1 84 ? -13.699 0.876 18.398 1.00 91.75 84 GLY A O 1
ATOM 642 N N . VAL A 1 85 ? -12.041 2.062 17.427 1.00 92.38 85 VAL A N 1
ATOM 643 C CA . VAL A 1 85 ? -11.327 2.388 18.669 1.00 92.38 85 VAL A CA 1
ATOM 644 C C . VAL A 1 85 ? -12.173 3.307 19.552 1.00 92.38 85 VAL A C 1
ATOM 646 O O . VAL A 1 85 ? -12.341 3.024 20.733 1.00 92.38 85 VAL A O 1
ATOM 649 N N . LYS A 1 86 ? -12.782 4.360 18.987 1.00 94.12 86 LYS A N 1
ATOM 650 C CA . LYS A 1 86 ? -13.597 5.319 19.757 1.00 94.12 86 LYS A CA 1
ATOM 651 C C . LYS A 1 86 ? -14.831 4.686 20.413 1.00 94.12 86 LYS A C 1
ATOM 653 O O . LYS A 1 86 ? -15.218 5.109 21.496 1.00 94.12 86 LYS A O 1
ATOM 658 N N . HIS A 1 87 ? -15.461 3.709 19.760 1.00 94.19 87 HIS A N 1
ATOM 659 C CA . HIS A 1 87 ? -16.689 3.066 20.250 1.00 94.19 87 HIS A CA 1
ATOM 660 C C . HIS A 1 87 ? -16.451 1.664 20.826 1.00 94.19 87 HIS A C 1
ATOM 662 O O . HIS A 1 87 ? -17.412 0.915 20.997 1.00 94.19 87 HIS A O 1
ATOM 668 N N . SER A 1 88 ? -15.195 1.276 21.072 1.00 91.94 88 SER A N 1
ATOM 669 C CA . SER A 1 88 ? -14.831 -0.047 21.603 1.00 91.94 88 SER A CA 1
ATOM 670 C C . SER A 1 88 ? -15.397 -1.226 20.788 1.00 91.94 88 SER A C 1
ATOM 672 O O . SER A 1 88 ? -15.662 -2.310 21.308 1.00 91.94 88 SER A O 1
ATOM 674 N N . ARG A 1 89 ? -15.596 -1.044 19.474 1.00 92.38 89 ARG A N 1
ATOM 675 C CA . ARG A 1 89 ? -16.181 -2.056 18.578 1.00 92.38 89 ARG A CA 1
ATOM 676 C C . ARG A 1 89 ? -15.087 -2.833 17.855 1.00 92.38 89 ARG A C 1
ATOM 678 O O . ARG A 1 89 ? -14.685 -2.463 16.753 1.00 92.38 89 ARG A O 1
ATOM 685 N N . ARG A 1 90 ? -14.686 -3.978 18.425 1.00 90.19 90 ARG A N 1
ATOM 686 C CA . ARG A 1 90 ? -13.632 -4.864 17.877 1.00 90.19 90 ARG A CA 1
ATOM 687 C C . ARG A 1 90 ? -13.791 -5.201 16.387 1.00 90.19 90 ARG A C 1
ATOM 689 O O . ARG A 1 90 ? -12.809 -5.246 15.657 1.00 90.19 90 ARG A O 1
ATOM 696 N N . GLY A 1 91 ? -15.029 -5.400 15.923 1.00 90.94 91 GLY A N 1
ATOM 697 C CA . GLY A 1 91 ? -15.310 -5.816 14.544 1.00 90.94 91 GLY A CA 1
ATOM 698 C C . GLY A 1 91 ? -14.872 -4.798 13.487 1.00 90.94 91 GLY A C 1
ATOM 699 O O . GLY A 1 91 ? -14.566 -5.187 12.368 1.00 90.94 91 GLY A O 1
ATOM 700 N N . LEU A 1 92 ? -14.778 -3.513 13.847 1.00 92.12 92 LEU A N 1
ATOM 701 C CA . LEU A 1 92 ? -14.373 -2.445 12.928 1.00 92.12 92 LEU A CA 1
ATOM 702 C C . LEU A 1 92 ? -12.850 -2.330 12.753 1.00 92.12 92 LEU A C 1
ATOM 704 O O . LEU A 1 92 ? -12.399 -1.650 11.836 1.00 92.12 92 LEU A O 1
ATOM 708 N N . LEU A 1 93 ? -12.055 -3.003 13.592 1.00 91.94 93 LEU A N 1
ATOM 709 C CA . LEU A 1 93 ? -10.592 -3.037 13.467 1.00 91.94 93 LEU A CA 1
ATOM 710 C C . LEU A 1 93 ? -10.132 -4.121 12.474 1.00 91.94 93 LEU A C 1
ATOM 712 O O . LEU A 1 93 ? -9.044 -4.027 11.906 1.00 91.94 93 LEU A O 1
ATOM 716 N N . LEU A 1 94 ? -10.960 -5.146 12.248 1.00 93.25 94 LEU A N 1
ATOM 717 C CA . LEU A 1 94 ? -10.617 -6.308 11.427 1.00 93.25 94 LEU A CA 1
ATOM 718 C C . LEU A 1 94 ? -10.384 -5.963 9.943 1.00 93.25 94 LEU A C 1
ATOM 720 O O . LEU A 1 94 ? -9.380 -6.429 9.405 1.00 93.25 94 LEU A O 1
ATOM 724 N N . PRO A 1 95 ? -11.198 -5.111 9.281 1.00 92.81 95 PRO A N 1
ATOM 725 C CA . PRO A 1 95 ? -10.939 -4.706 7.897 1.00 92.81 9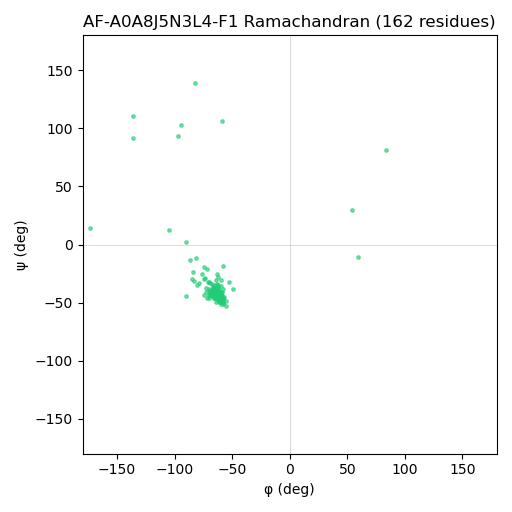5 PRO A CA 1
ATOM 726 C C . PRO A 1 95 ? -9.568 -4.048 7.709 1.00 92.81 95 PRO A C 1
ATOM 728 O O . PRO A 1 95 ? -8.888 -4.320 6.722 1.00 92.81 95 PRO A O 1
ATOM 731 N N . TYR A 1 96 ? -9.137 -3.231 8.677 1.00 91.94 96 TYR A N 1
ATOM 732 C CA . TYR A 1 96 ? -7.813 -2.610 8.656 1.00 91.94 96 TYR A CA 1
ATOM 733 C C . TYR A 1 96 ? -6.697 -3.659 8.784 1.00 91.94 96 TYR A C 1
ATOM 735 O O . TYR A 1 96 ? -5.757 -3.662 7.997 1.00 91.94 96 TYR A O 1
ATOM 743 N N . LEU A 1 97 ? -6.819 -4.608 9.720 1.00 90.44 97 LEU A N 1
ATOM 744 C CA . LEU A 1 97 ? -5.832 -5.687 9.866 1.00 90.44 97 LEU A CA 1
ATOM 745 C C . LEU A 1 97 ? -5.711 -6.542 8.596 1.00 90.44 97 LEU A C 1
ATOM 747 O O . LEU A 1 97 ? -4.597 -6.859 8.176 1.00 90.44 97 LEU A O 1
ATOM 751 N N . VAL A 1 98 ? -6.837 -6.890 7.965 1.00 92.38 98 VAL A N 1
ATOM 752 C CA . VAL A 1 98 ? -6.850 -7.692 6.732 1.00 92.38 98 VAL A CA 1
ATOM 753 C C . VAL A 1 98 ? -6.176 -6.940 5.585 1.00 92.38 98 VAL A C 1
ATOM 755 O O . VAL A 1 98 ? -5.282 -7.495 4.946 1.00 92.38 98 VAL A O 1
ATOM 758 N N . ILE A 1 99 ? -6.537 -5.673 5.347 1.00 88.06 99 ILE A N 1
ATOM 759 C CA . ILE A 1 99 ? -5.956 -4.908 4.235 1.00 88.06 99 ILE A CA 1
ATOM 760 C C . ILE A 1 99 ? -4.463 -4.633 4.440 1.00 88.06 99 ILE A C 1
ATOM 762 O O . ILE A 1 99 ? -3.691 -4.728 3.488 1.00 88.06 99 ILE A O 1
ATOM 766 N N . THR A 1 100 ? -4.028 -4.359 5.675 1.00 87.19 100 THR A N 1
ATOM 767 C CA . THR A 1 100 ? -2.604 -4.188 5.990 1.00 87.19 100 THR A CA 1
ATOM 768 C C . THR A 1 100 ? -1.832 -5.489 5.784 1.00 87.19 100 THR A C 1
ATOM 770 O O . THR A 1 100 ? -0.751 -5.459 5.204 1.00 87.19 100 THR A O 1
ATOM 773 N N . THR A 1 101 ? -2.398 -6.639 6.164 1.00 89.56 101 THR A N 1
ATOM 774 C CA . THR A 1 101 ? -1.759 -7.950 5.943 1.00 89.56 101 THR A CA 1
ATOM 775 C C . THR A 1 101 ? -1.569 -8.237 4.454 1.00 89.56 101 THR A C 1
ATOM 777 O O . THR A 1 101 ? -0.471 -8.596 4.030 1.00 89.56 101 THR A O 1
ATOM 780 N N . ILE A 1 102 ? -2.613 -8.028 3.644 1.00 87.19 102 ILE A N 1
ATOM 781 C CA . ILE A 1 102 ? -2.538 -8.189 2.183 1.00 87.19 102 ILE A CA 1
ATOM 782 C C . ILE A 1 102 ? -1.502 -7.222 1.594 1.00 87.19 102 ILE A C 1
ATOM 784 O O . ILE A 1 102 ? -0.687 -7.624 0.768 1.00 87.19 102 ILE A O 1
ATOM 788 N N . GLY A 1 103 ? -1.482 -5.968 2.054 1.00 83.62 103 GLY A N 1
ATOM 789 C CA . GLY A 1 103 ? -0.512 -4.965 1.614 1.00 83.62 103 GLY A CA 1
ATOM 790 C C . GLY A 1 103 ? 0.940 -5.355 1.900 1.00 83.62 103 GLY A C 1
ATOM 791 O O . GLY A 1 103 ? 1.795 -5.194 1.031 1.00 83.62 103 GLY A O 1
ATOM 792 N N . ILE A 1 104 ? 1.222 -5.916 3.081 1.00 85.25 104 ILE A N 1
ATOM 793 C CA . ILE A 1 104 ? 2.557 -6.424 3.434 1.00 85.25 104 ILE A CA 1
ATOM 794 C C . ILE A 1 104 ? 2.956 -7.580 2.508 1.00 85.25 104 ILE A C 1
ATOM 796 O O . ILE A 1 104 ? 4.071 -7.579 1.986 1.00 85.25 104 ILE A O 1
ATOM 800 N N . LEU A 1 105 ? 2.053 -8.535 2.256 1.00 86.75 105 LEU A N 1
ATOM 801 C CA . LEU A 1 105 ? 2.322 -9.661 1.353 1.00 86.75 105 LEU A CA 1
ATOM 802 C C . LEU A 1 105 ? 2.621 -9.191 -0.075 1.00 86.75 105 LEU A C 1
ATOM 804 O O . LEU A 1 105 ? 3.614 -9.619 -0.661 1.00 86.75 105 LEU A O 1
ATOM 808 N N . LEU A 1 106 ? 1.812 -8.275 -0.614 1.00 83.12 106 LEU A N 1
ATOM 809 C CA . LEU A 1 106 ? 2.037 -7.700 -1.943 1.00 83.12 106 LEU A CA 1
ATOM 810 C C . LEU A 1 106 ? 3.367 -6.943 -2.019 1.00 83.12 106 LEU A C 1
ATOM 812 O O . LEU A 1 106 ? 4.085 -7.081 -3.003 1.00 83.12 106 LEU A O 1
ATOM 816 N N . CYS A 1 107 ? 3.729 -6.195 -0.973 1.00 81.25 107 CYS A N 1
ATOM 817 C CA . CYS A 1 107 ? 5.016 -5.502 -0.894 1.00 81.25 107 CYS A CA 1
ATOM 818 C C . CYS A 1 107 ? 6.196 -6.484 -0.977 1.00 81.25 107 CYS A C 1
ATOM 820 O O . CYS A 1 107 ? 7.137 -6.258 -1.735 1.00 81.25 107 CYS A O 1
ATOM 822 N N . ILE A 1 108 ? 6.126 -7.606 -0.253 1.00 83.88 108 ILE A N 1
ATOM 823 C CA . ILE A 1 108 ? 7.163 -8.648 -0.283 1.00 83.88 108 ILE A CA 1
ATOM 824 C C . ILE A 1 108 ? 7.252 -9.289 -1.674 1.00 83.88 108 ILE A C 1
ATOM 826 O O . ILE A 1 108 ? 8.350 -9.409 -2.214 1.00 83.88 108 ILE A O 1
ATOM 830 N N . ILE A 1 109 ? 6.113 -9.663 -2.270 1.00 83.88 109 ILE A N 1
ATOM 831 C CA . ILE A 1 109 ? 6.065 -10.277 -3.607 1.00 83.88 109 ILE A CA 1
ATOM 832 C C . ILE A 1 109 ? 6.656 -9.330 -4.655 1.00 83.88 109 ILE A C 1
ATOM 834 O O . ILE A 1 109 ? 7.529 -9.738 -5.418 1.00 83.88 109 ILE A O 1
ATOM 838 N N . MET A 1 110 ? 6.237 -8.062 -4.660 1.00 78.81 110 MET A N 1
ATOM 839 C CA . MET A 1 110 ? 6.757 -7.056 -5.592 1.00 78.81 110 MET A CA 1
ATOM 840 C C . MET A 1 110 ? 8.253 -6.824 -5.395 1.00 78.81 110 MET A C 1
ATOM 842 O O . MET A 1 110 ? 8.979 -6.712 -6.377 1.00 78.81 110 MET A O 1
ATOM 846 N N . GLY A 1 111 ? 8.731 -6.822 -4.147 1.00 80.50 111 GLY A N 1
ATOM 847 C CA . GLY A 1 111 ? 10.161 -6.759 -3.855 1.00 80.50 111 GLY A CA 1
ATOM 848 C C . GLY A 1 111 ? 10.918 -7.918 -4.498 1.00 80.50 111 GLY A C 1
ATOM 849 O O . GLY A 1 111 ? 11.887 -7.690 -5.212 1.00 80.50 111 GLY A O 1
ATOM 850 N N . ILE A 1 112 ? 10.445 -9.156 -4.319 1.00 84.19 112 ILE A N 1
ATOM 851 C CA . ILE A 1 112 ? 11.065 -10.354 -4.912 1.00 84.19 112 ILE A CA 1
ATOM 852 C C . ILE A 1 112 ? 11.094 -10.267 -6.443 1.00 84.19 112 ILE A C 1
ATOM 854 O O . ILE A 1 112 ? 12.136 -10.532 -7.041 1.00 84.19 112 ILE A O 1
ATOM 858 N N . VAL A 1 113 ? 9.985 -9.872 -7.077 1.00 81.31 113 VAL A N 1
ATOM 859 C CA . VAL A 1 113 ? 9.915 -9.705 -8.540 1.00 81.31 113 VAL A CA 1
ATOM 860 C C . VAL A 1 113 ? 10.901 -8.636 -9.008 1.00 81.31 113 VAL A C 1
ATOM 862 O O . VAL A 1 113 ? 11.662 -8.867 -9.944 1.00 81.31 113 VAL A O 1
ATOM 865 N N . MET A 1 114 ? 10.949 -7.496 -8.319 1.00 75.56 114 MET A N 1
ATOM 866 C CA . MET A 1 114 ? 11.876 -6.410 -8.629 1.00 75.56 114 MET A CA 1
ATOM 867 C C . MET A 1 114 ? 13.338 -6.874 -8.526 1.00 75.56 114 MET A C 1
ATOM 869 O O . MET A 1 114 ? 14.129 -6.601 -9.428 1.00 75.56 114 MET A O 1
ATOM 873 N N . PHE A 1 115 ? 13.692 -7.630 -7.479 1.00 79.56 115 PHE A N 1
ATOM 874 C CA . PHE A 1 115 ? 15.027 -8.222 -7.334 1.00 79.56 115 PHE A CA 1
ATOM 875 C C . PHE A 1 115 ? 15.355 -9.222 -8.443 1.00 79.56 115 PHE A C 1
ATOM 877 O O . PHE A 1 115 ? 16.488 -9.237 -8.921 1.00 79.56 115 PHE A O 1
ATOM 884 N N . ALA A 1 116 ? 14.385 -10.043 -8.850 1.00 81.81 116 ALA A N 1
ATOM 885 C CA . ALA A 1 116 ? 14.573 -11.050 -9.889 1.00 81.81 116 ALA A CA 1
ATOM 886 C C . ALA A 1 116 ? 14.774 -10.434 -11.285 1.00 81.81 116 ALA A C 1
ATOM 888 O O . ALA A 1 116 ? 15.523 -10.991 -12.083 1.00 81.81 116 ALA A O 1
ATOM 889 N N . VAL A 1 117 ? 14.129 -9.297 -11.572 1.00 79.75 117 VAL A N 1
ATOM 890 C CA . VAL A 1 117 ? 14.144 -8.668 -12.904 1.00 79.75 117 VAL A CA 1
ATOM 891 C C . VAL A 1 117 ? 15.298 -7.677 -13.081 1.00 79.75 117 VAL A C 1
ATOM 893 O O . VAL A 1 117 ? 15.953 -7.696 -14.118 1.00 79.75 117 VAL A O 1
ATOM 896 N N . LEU A 1 118 ? 15.577 -6.805 -12.102 1.00 73.81 118 LEU A N 1
ATOM 897 C CA . LEU A 1 118 ? 16.486 -5.671 -12.329 1.00 73.81 118 LEU A CA 1
ATOM 898 C C . LEU A 1 118 ? 17.978 -6.025 -12.360 1.00 73.81 118 LEU A C 1
ATOM 900 O O . LEU A 1 118 ? 18.746 -5.258 -12.934 1.00 73.81 118 LEU A O 1
ATOM 904 N N . GLY A 1 119 ? 18.416 -7.114 -11.718 1.00 65.88 119 GLY A N 1
ATOM 905 C CA . GLY A 1 119 ? 19.804 -7.615 -11.747 1.00 65.88 119 GLY A CA 1
ATOM 906 C C . GLY A 1 119 ? 20.916 -6.666 -11.247 1.00 65.88 119 GLY A C 1
ATOM 907 O O . GLY A 1 119 ? 22.050 -7.098 -11.045 1.00 65.88 119 GLY A O 1
ATOM 908 N N . ASN A 1 120 ? 20.629 -5.382 -11.015 1.00 77.06 120 ASN A N 1
ATOM 909 C CA . ASN A 1 120 ? 21.607 -4.355 -10.674 1.00 77.06 120 ASN A CA 1
ATOM 910 C C . ASN A 1 120 ? 21.711 -4.178 -9.156 1.00 77.06 120 ASN A C 1
ATOM 912 O O . ASN A 1 120 ? 20.886 -3.508 -8.528 1.00 77.06 120 ASN A O 1
ATOM 916 N N . ALA A 1 121 ? 22.773 -4.742 -8.576 1.00 75.69 121 ALA A N 1
ATOM 917 C CA . ALA A 1 121 ? 23.018 -4.777 -7.135 1.00 75.69 121 ALA A CA 1
ATOM 918 C C . ALA A 1 121 ? 22.964 -3.397 -6.445 1.00 75.69 121 ALA A C 1
ATOM 920 O O . ALA A 1 121 ? 22.535 -3.308 -5.297 1.00 75.69 121 ALA A O 1
ATOM 921 N N . SER A 1 122 ? 23.347 -2.313 -7.129 1.00 72.56 122 SER A N 1
ATOM 922 C CA . SER A 1 122 ? 23.365 -0.968 -6.532 1.00 72.56 122 SER A CA 1
ATOM 923 C C . SER A 1 122 ? 21.953 -0.408 -6.310 1.00 72.56 122 SER A C 1
ATOM 925 O O . SER A 1 122 ? 21.624 0.067 -5.221 1.00 72.56 122 SER A O 1
ATOM 927 N N . MET A 1 123 ? 21.078 -0.526 -7.315 1.00 69.56 123 MET A N 1
ATOM 928 C CA . MET A 1 123 ? 19.678 -0.081 -7.218 1.00 69.56 123 MET A CA 1
ATOM 929 C C . MET A 1 123 ? 18.857 -0.993 -6.298 1.00 69.56 123 MET A C 1
ATOM 931 O O . MET A 1 123 ? 17.952 -0.545 -5.595 1.00 69.56 123 MET A O 1
ATOM 935 N N . ILE A 1 124 ? 19.215 -2.275 -6.276 1.00 74.12 124 ILE A N 1
ATOM 936 C CA . ILE A 1 124 ? 18.677 -3.307 -5.389 1.00 74.12 124 ILE A CA 1
A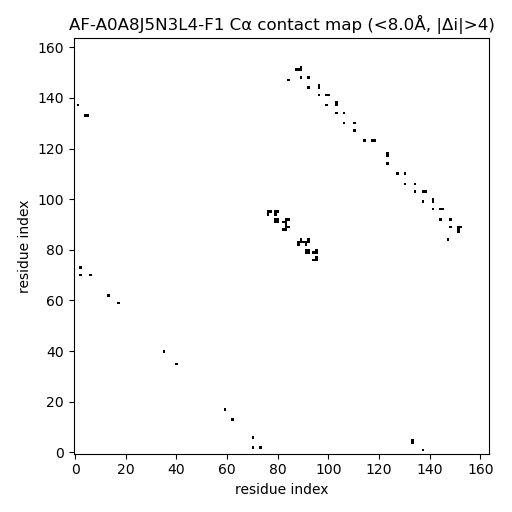TOM 937 C C . ILE A 1 124 ? 18.877 -2.916 -3.923 1.00 74.12 124 ILE A C 1
ATOM 939 O O . ILE A 1 124 ? 17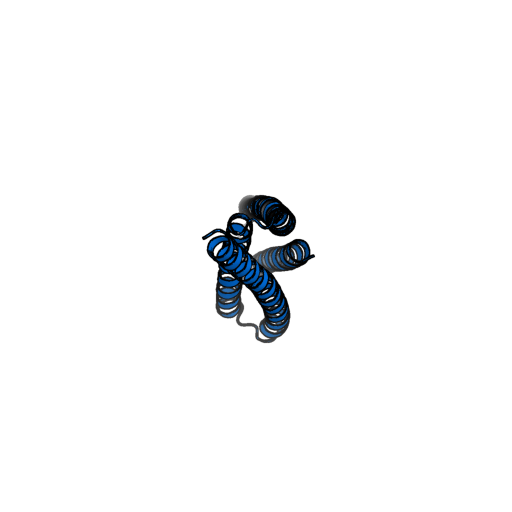.918 -2.907 -3.162 1.00 74.12 124 ILE A O 1
ATOM 943 N N . VAL A 1 125 ? 20.091 -2.550 -3.509 1.00 76.25 125 VAL A N 1
ATOM 944 C CA . VAL A 1 125 ? 20.376 -2.281 -2.089 1.00 76.25 125 VAL A CA 1
ATOM 945 C C . VAL A 1 125 ? 19.649 -1.031 -1.584 1.00 76.25 125 VAL A C 1
ATOM 947 O O . VAL A 1 125 ? 19.107 -1.047 -0.476 1.00 76.25 125 VAL A O 1
ATOM 950 N N . SER A 1 126 ? 19.595 0.039 -2.383 1.00 74.75 126 SER A N 1
ATOM 951 C CA . SER A 1 126 ? 18.913 1.278 -1.983 1.00 74.75 126 SER A CA 1
ATOM 952 C C . SER A 1 126 ? 17.394 1.099 -1.893 1.00 74.75 126 SER A C 1
ATOM 954 O O . SER A 1 126 ? 16.787 1.503 -0.899 1.00 74.75 126 SER A O 1
ATOM 956 N N . SER A 1 127 ? 16.786 0.423 -2.872 1.00 74.00 127 SER A N 1
ATOM 957 C CA . SER A 1 127 ? 15.350 0.106 -2.860 1.00 74.00 127 SER A CA 1
ATOM 958 C C . SER A 1 127 ? 14.982 -0.879 -1.744 1.00 74.00 127 SER A C 1
ATOM 960 O O . SER A 1 127 ? 13.993 -0.657 -1.039 1.00 74.00 127 SER A O 1
ATOM 962 N N . ALA A 1 128 ? 15.817 -1.896 -1.493 1.00 77.75 128 ALA A N 1
ATOM 963 C CA . ALA A 1 128 ? 15.642 -2.860 -0.403 1.00 77.75 128 ALA A CA 1
ATOM 964 C C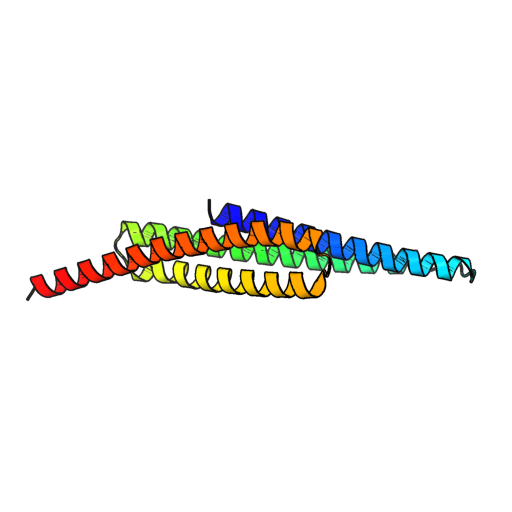 . ALA A 1 128 ? 15.513 -2.173 0.957 1.00 77.75 128 ALA A C 1
ATOM 966 O O . ALA A 1 128 ? 14.608 -2.481 1.735 1.00 77.75 128 ALA A O 1
ATOM 967 N N . ALA A 1 129 ? 16.422 -1.237 1.249 1.00 79.88 129 ALA A N 1
ATOM 968 C CA . ALA A 1 129 ? 16.469 -0.554 2.534 1.00 79.88 129 ALA A CA 1
ATOM 969 C C . ALA A 1 129 ? 15.180 0.242 2.788 1.00 79.88 129 ALA A C 1
ATOM 971 O O . ALA A 1 129 ? 14.572 0.117 3.853 1.00 79.88 129 ALA A O 1
ATOM 972 N N . SER A 1 130 ? 14.714 1.009 1.797 1.00 78.69 130 SER A N 1
ATOM 973 C CA . SER A 1 130 ? 13.459 1.761 1.902 1.00 78.69 130 SER A CA 1
ATOM 974 C C . SER A 1 130 ? 12.241 0.846 2.050 1.00 78.69 130 SER A C 1
ATOM 976 O O . SER A 1 130 ? 11.366 1.124 2.874 1.00 78.69 130 SER A O 1
ATOM 978 N N . MET A 1 131 ? 12.195 -0.266 1.308 1.00 77.94 131 MET A N 1
ATOM 979 C CA . MET A 1 131 ? 11.114 -1.250 1.423 1.00 77.94 131 MET A CA 1
ATOM 980 C C . MET A 1 131 ? 11.081 -1.909 2.803 1.00 77.94 131 MET A C 1
ATOM 982 O O . MET A 1 131 ? 10.006 -2.022 3.390 1.00 77.94 131 MET A O 1
ATOM 986 N N . LEU A 1 132 ? 12.237 -2.290 3.357 1.00 82.56 132 LEU A N 1
ATOM 987 C CA . LEU A 1 132 ? 12.331 -2.896 4.688 1.00 82.56 132 LEU A CA 1
ATOM 988 C C . LEU A 1 132 ? 11.875 -1.940 5.790 1.00 82.56 132 LEU A C 1
ATOM 990 O O . LEU A 1 132 ? 11.116 -2.344 6.670 1.00 82.56 132 LEU A O 1
ATOM 994 N N . VAL A 1 133 ? 12.281 -0.669 5.732 1.00 84.44 133 VAL A N 1
ATOM 995 C CA . VAL A 1 133 ? 11.827 0.347 6.696 1.00 84.44 133 VAL A CA 1
ATOM 996 C C . VAL A 1 133 ? 10.315 0.557 6.585 1.00 84.44 133 VAL A C 1
ATOM 998 O O . VAL A 1 133 ? 9.619 0.576 7.602 1.00 84.44 133 VAL A O 1
ATOM 1001 N N . GLY A 1 134 ? 9.783 0.657 5.362 1.00 80.25 134 GLY A N 1
ATOM 1002 C CA . GLY A 1 134 ? 8.345 0.797 5.124 1.00 80.25 134 GLY A CA 1
ATOM 1003 C C . GLY A 1 134 ? 7.536 -0.404 5.625 1.00 80.25 134 GLY A C 1
ATOM 1004 O O . GLY A 1 134 ? 6.540 -0.232 6.331 1.00 80.25 134 GLY A O 1
ATOM 1005 N N . ALA A 1 135 ? 7.988 -1.622 5.321 1.00 81.88 135 ALA A N 1
ATOM 1006 C CA . ALA A 1 135 ? 7.371 -2.858 5.792 1.00 81.88 135 ALA A CA 1
ATOM 1007 C C . ALA A 1 135 ? 7.441 -2.975 7.321 1.00 81.88 135 ALA A C 1
ATOM 1009 O O . ALA A 1 135 ? 6.436 -3.286 7.956 1.00 81.88 135 ALA A O 1
ATOM 1010 N N . GLY A 1 136 ? 8.587 -2.650 7.926 1.00 86.12 136 GLY A N 1
ATOM 1011 C CA . GLY A 1 136 ? 8.764 -2.640 9.378 1.00 86.12 136 GLY A CA 1
ATOM 1012 C C . GLY A 1 136 ? 7.800 -1.681 10.080 1.00 86.12 136 GLY A C 1
ATOM 1013 O O . GLY A 1 136 ? 7.163 -2.058 11.064 1.00 86.12 136 GLY A O 1
ATOM 1014 N N . LEU A 1 137 ? 7.614 -0.473 9.537 1.00 87.38 137 LEU A N 1
ATOM 1015 C CA . LEU A 1 137 ? 6.626 0.483 10.046 1.00 87.38 137 LEU A CA 1
ATOM 1016 C C . LEU A 1 137 ? 5.191 -0.046 9.922 1.00 87.38 137 LEU A C 1
ATOM 1018 O O . LEU A 1 137 ? 4.402 0.114 10.853 1.00 87.38 137 LEU A O 1
ATOM 1022 N N . GLN A 1 138 ? 4.839 -0.694 8.808 1.00 84.75 138 GLN A N 1
ATOM 1023 C CA . GLN A 1 138 ? 3.513 -1.299 8.654 1.00 84.75 138 GLN A CA 1
ATOM 1024 C C . GLN A 1 138 ? 3.273 -2.438 9.643 1.00 84.75 138 GLN A C 1
ATOM 1026 O O . GLN A 1 138 ? 2.214 -2.480 10.268 1.00 84.75 138 GLN A O 1
ATOM 1031 N N . VAL A 1 139 ? 4.254 -3.326 9.824 1.00 89.06 139 VAL A N 1
ATOM 1032 C CA . VAL A 1 139 ? 4.189 -4.404 10.818 1.00 89.06 139 VAL A CA 1
ATOM 1033 C C . VAL A 1 139 ? 4.023 -3.814 12.216 1.00 89.06 139 VAL A C 1
ATOM 1035 O O . VAL A 1 139 ? 3.167 -4.268 12.970 1.00 89.06 139 VAL A O 1
ATOM 1038 N N . TYR A 1 140 ? 4.761 -2.754 12.553 1.00 91.81 140 TYR A N 1
ATOM 1039 C CA . TYR A 1 140 ? 4.602 -2.061 13.830 1.00 91.81 140 TYR A CA 1
ATOM 1040 C C . TYR A 1 140 ? 3.173 -1.532 14.028 1.00 91.81 140 TYR A C 1
ATOM 1042 O O . TYR A 1 140 ? 2.546 -1.831 15.045 1.00 91.81 140 TYR A O 1
ATOM 1050 N N . PHE A 1 141 ? 2.612 -0.805 13.054 1.00 88.38 141 PHE A N 1
ATOM 1051 C CA . PHE A 1 141 ? 1.230 -0.318 13.152 1.00 88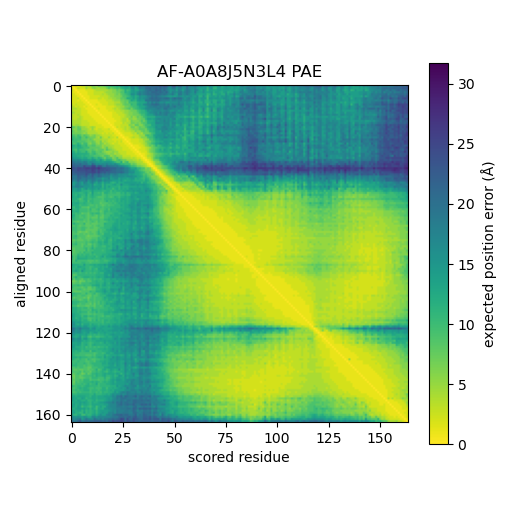.38 141 PHE A CA 1
ATOM 1052 C C . PHE A 1 141 ? 0.211 -1.458 13.234 1.00 88.38 141 PHE A C 1
ATOM 1054 O O . PHE A 1 141 ? -0.739 -1.374 14.014 1.00 88.38 141 PHE A O 1
ATOM 1061 N N . MET A 1 142 ? 0.420 -2.540 12.482 1.00 90.75 142 MET A N 1
ATOM 1062 C CA . MET A 1 142 ? -0.411 -3.739 12.549 1.00 90.75 142 MET A CA 1
ATOM 1063 C C . MET A 1 142 ? -0.394 -4.344 13.957 1.00 90.75 142 MET A C 1
ATOM 1065 O O . MET A 1 142 ? -1.459 -4.630 14.502 1.00 90.75 142 MET A O 1
ATOM 1069 N N . LEU A 1 143 ? 0.782 -4.482 14.577 1.00 93.62 143 LEU A N 1
ATOM 1070 C CA . LEU A 1 143 ? 0.926 -4.986 15.946 1.00 93.62 143 LEU A CA 1
ATOM 1071 C C . LEU A 1 143 ? 0.238 -4.076 16.970 1.00 93.62 143 LEU A C 1
ATOM 1073 O O . LEU A 1 143 ? -0.418 -4.574 17.884 1.00 93.62 143 LEU A O 1
ATOM 1077 N N . VAL A 1 144 ? 0.328 -2.753 16.805 1.00 94.75 144 VAL A N 1
ATOM 1078 C CA . VAL A 1 144 ? -0.380 -1.790 17.666 1.00 94.75 144 VAL A CA 1
ATOM 1079 C C . VAL A 1 144 ? -1.896 -1.979 17.563 1.00 94.75 144 VAL A C 1
ATOM 1081 O O . VAL A 1 144 ? -2.573 -2.083 18.586 1.00 94.75 144 VAL A O 1
ATOM 1084 N N . VAL A 1 145 ? -2.442 -2.077 16.349 1.00 93.56 145 VAL A N 1
ATOM 1085 C CA . VAL A 1 145 ? -3.883 -2.308 16.143 1.00 93.56 145 VAL A CA 1
ATOM 1086 C C . VAL A 1 145 ? -4.307 -3.679 16.669 1.00 93.56 145 VAL A C 1
ATOM 1088 O O . VAL A 1 145 ? -5.371 -3.806 17.275 1.00 93.56 145 VAL A O 1
ATOM 1091 N N . PHE A 1 146 ? -3.470 -4.699 16.493 1.00 94.12 146 PHE A N 1
ATOM 1092 C CA . PHE A 1 146 ? -3.718 -6.040 17.009 1.00 94.12 146 PHE A CA 1
ATOM 1093 C C . PHE A 1 146 ? -3.745 -6.073 18.544 1.00 94.12 146 PHE A C 1
ATOM 1095 O O . PHE A 1 146 ? -4.640 -6.678 19.131 1.00 94.12 146 PHE A O 1
ATOM 1102 N N . SER A 1 147 ? -2.834 -5.353 19.200 1.00 94.56 147 SER A N 1
ATOM 1103 C CA . SER A 1 147 ? -2.832 -5.185 20.658 1.00 94.56 147 SER A CA 1
ATOM 1104 C C . SER A 1 147 ? -4.132 -4.535 21.155 1.00 94.56 147 SER A C 1
ATOM 1106 O O . SER A 1 147 ? -4.775 -5.046 22.073 1.00 94.56 147 SER A O 1
ATOM 1108 N N . GLN A 1 148 ? -4.605 -3.480 20.480 1.00 93.44 148 GLN A N 1
ATOM 1109 C CA . GLN A 1 148 ? -5.897 -2.849 20.796 1.00 93.44 148 GLN A CA 1
ATOM 1110 C C . GLN A 1 148 ? -7.082 -3.800 20.578 1.00 93.44 148 GLN A C 1
ATOM 1112 O O . GLN A 1 148 ? -8.018 -3.836 21.378 1.00 93.44 148 GLN A O 1
ATOM 1117 N N . TYR A 1 149 ? -7.034 -4.611 19.519 1.00 92.81 149 TYR A N 1
ATOM 1118 C CA . TYR A 1 149 ? -8.051 -5.624 19.250 1.00 92.81 149 TYR A CA 1
ATOM 1119 C C . TYR A 1 149 ? -8.143 -6.661 20.382 1.00 92.81 149 TYR A C 1
ATOM 1121 O O . TYR A 1 149 ? -9.248 -7.005 20.811 1.00 92.81 149 TYR A O 1
ATOM 1129 N N . GLN A 1 150 ? -7.003 -7.122 20.905 1.00 93.94 150 GLN A N 1
ATOM 1130 C CA . GLN A 1 150 ? -6.954 -8.049 22.040 1.00 93.94 150 GLN A CA 1
ATOM 1131 C C . GLN A 1 150 ? -7.449 -7.407 23.341 1.00 93.94 150 GLN A C 1
ATOM 1133 O O . GLN A 1 150 ? -8.253 -8.016 24.049 1.00 93.94 150 GLN A O 1
ATOM 1138 N N . ALA A 1 151 ? -7.030 -6.171 23.629 1.00 93.38 151 ALA A N 1
ATOM 1139 C CA . ALA A 1 151 ? -7.446 -5.441 24.826 1.00 93.38 151 ALA A CA 1
ATOM 1140 C C . ALA A 1 151 ? -8.975 -5.278 24.896 1.00 93.38 151 ALA A C 1
ATOM 1142 O O . ALA A 1 151 ? -9.593 -5.588 25.916 1.00 93.38 151 ALA A O 1
ATOM 1143 N N . LEU A 1 152 ? -9.608 -4.892 23.783 1.00 91.25 152 LEU A N 1
ATOM 1144 C CA . LEU A 1 152 ? -11.070 -4.802 23.680 1.00 91.25 152 LEU A CA 1
ATOM 1145 C C . LEU A 1 152 ? -11.765 -6.165 23.830 1.00 91.25 152 LEU A C 1
ATOM 1147 O O . LEU A 1 152 ? -12.895 -6.240 24.313 1.00 91.25 152 LEU A O 1
ATOM 1151 N N . GLY A 1 153 ? -11.105 -7.250 23.419 1.00 89.94 153 GLY A N 1
ATOM 1152 C CA . GLY A 1 153 ? -11.595 -8.611 23.625 1.00 89.94 153 GLY A CA 1
ATOM 1153 C C . GLY A 1 153 ? -11.652 -9.002 25.103 1.00 89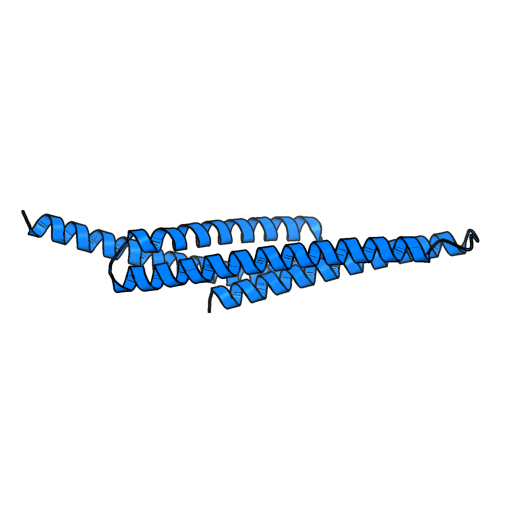.94 153 GLY A C 1
ATOM 1154 O O . GLY A 1 153 ? -12.660 -9.550 25.543 1.00 89.94 153 GLY A O 1
ATOM 1155 N N . LEU A 1 154 ? -10.602 -8.675 25.860 1.00 91.12 154 LEU A N 1
ATOM 1156 C CA . LEU A 1 154 ? -10.491 -8.953 27.296 1.00 91.12 154 LEU A CA 1
ATOM 1157 C C . LEU A 1 154 ? -11.522 -8.182 28.127 1.00 91.12 154 LEU A C 1
ATOM 1159 O O . LEU A 1 154 ? -12.167 -8.777 28.989 1.00 91.12 154 LEU A O 1
ATOM 1163 N N . ILE A 1 155 ? -11.720 -6.890 27.838 1.00 89.81 155 ILE A N 1
ATOM 1164 C CA . ILE A 1 155 ? -12.699 -6.048 28.553 1.00 89.81 155 ILE A CA 1
ATOM 1165 C C . ILE A 1 155 ? -14.104 -6.645 28.437 1.00 89.81 155 ILE A C 1
ATOM 1167 O O . ILE A 1 155 ? -14.791 -6.819 29.440 1.00 89.81 155 ILE A O 1
ATOM 1171 N N . ARG A 1 156 ? -14.498 -7.055 27.227 1.00 86.75 156 ARG A N 1
ATOM 1172 C CA . ARG A 1 156 ? -15.814 -7.656 26.993 1.00 86.75 156 ARG A CA 1
ATOM 1173 C C . ARG A 1 156 ? -16.007 -8.970 27.755 1.00 86.75 156 ARG A C 1
ATOM 1175 O O . ARG A 1 156 ? -17.075 -9.201 28.304 1.00 86.75 156 ARG A O 1
ATOM 1182 N N . MET A 1 157 ? -14.977 -9.818 27.816 1.00 90.12 157 MET A N 1
ATOM 1183 C CA . MET A 1 157 ? -15.049 -11.065 28.589 1.00 90.12 157 MET A CA 1
ATOM 1184 C C . MET A 1 157 ? -15.226 -10.799 30.089 1.00 90.12 157 MET A C 1
ATOM 1186 O O . MET A 1 157 ? -15.951 -11.533 30.754 1.00 90.12 157 MET A O 1
ATOM 1190 N N . HIS A 1 158 ? -14.585 -9.756 30.623 1.00 92.06 158 HIS A N 1
ATOM 1191 C CA . HIS A 1 158 ? -14.745 -9.366 32.023 1.00 92.06 158 HIS A CA 1
ATOM 1192 C C . HIS A 1 158 ? -16.163 -8.852 32.320 1.00 92.06 158 HIS A C 1
ATOM 1194 O O . HIS A 1 158 ? -16.766 -9.255 33.314 1.00 92.06 158 HIS A O 1
ATOM 1200 N N . GLU A 1 159 ? -16.719 -8.007 31.449 1.00 89.81 159 GLU A N 1
ATOM 1201 C CA . GLU A 1 159 ? -18.103 -7.528 31.564 1.00 89.81 159 GLU A CA 1
ATOM 1202 C C . GLU A 1 159 ? -19.101 -8.697 31.566 1.00 89.81 159 GLU A C 1
ATOM 1204 O O . GLU A 1 159 ? -19.934 -8.783 32.470 1.00 89.81 159 GLU A O 1
ATOM 1209 N N . ASP A 1 160 ? -18.945 -9.653 30.642 1.00 89.31 160 ASP A N 1
ATOM 1210 C CA . ASP A 1 160 ? -19.801 -10.844 30.532 1.00 89.31 160 ASP A CA 1
ATOM 1211 C C . ASP A 1 160 ? -19.735 -11.757 31.779 1.00 89.31 160 ASP A C 1
ATOM 1213 O O . ASP A 1 160 ? -20.697 -12.469 32.079 1.00 89.31 160 ASP A O 1
ATOM 1217 N N . MET A 1 161 ? -18.613 -11.758 32.512 1.00 89.31 161 MET A N 1
ATOM 1218 C CA . MET A 1 161 ? -18.473 -12.494 33.777 1.00 89.31 161 MET A CA 1
ATOM 1219 C C . MET A 1 161 ? -19.097 -11.754 34.963 1.00 89.31 161 MET A C 1
ATOM 1221 O O . MET A 1 161 ? -19.635 -12.402 35.851 1.00 89.31 161 MET A O 1
ATOM 1225 N N . SER A 1 162 ? -19.043 -10.420 34.982 1.00 88.94 162 SER A N 1
ATOM 1226 C CA . SER A 1 162 ? -19.566 -9.606 36.091 1.00 88.94 162 SER A CA 1
ATOM 1227 C C . SER A 1 162 ? -21.096 -9.510 36.149 1.00 88.94 162 SER A C 1
ATOM 1229 O O . SER A 1 162 ? -21.645 -9.162 37.189 1.00 88.94 162 SER A O 1
ATOM 1231 N N . MET A 1 163 ? -21.786 -9.797 35.039 1.00 82.81 163 MET A N 1
ATOM 1232 C CA . MET A 1 163 ? -23.253 -9.740 34.948 1.00 82.81 163 MET A CA 1
ATOM 1233 C C . MET A 1 163 ? -23.954 -11.063 35.308 1.00 82.81 163 MET A C 1
ATOM 1235 O O . MET A 1 163 ? -25.177 -11.146 35.186 1.00 82.81 163 MET A O 1
ATOM 1239 N N . LYS A 1 164 ? -23.204 -12.098 35.702 1.00 67.44 164 LYS A N 1
ATOM 1240 C CA . LYS A 1 164 ? -23.730 -13.398 36.145 1.00 67.44 164 LYS A CA 1
ATOM 1241 C C . LYS A 1 164 ? -23.649 -13.525 37.656 1.00 67.44 164 LYS A C 1
ATOM 1243 O O . LYS A 1 164 ? 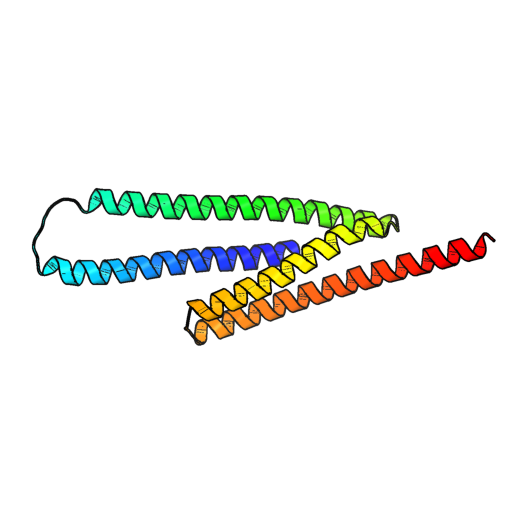-24.602 -14.104 38.218 1.00 67.44 164 LYS A O 1
#

Solvent-accessible surface area (backbone atoms only — not comparable to full-atom values): 9074 Å² total; per-residue (Å²): 105,70,70,56,53,51,51,50,52,51,50,49,50,51,52,48,52,52,53,48,51,53,52,52,52,54,54,53,49,54,57,48,51,69,56,39,79,76,51,92,75,85,90,71,71,75,66,63,55,54,55,57,52,52,55,52,51,50,54,51,52,52,51,52,52,54,49,52,52,52,51,52,53,50,52,53,32,50,53,35,33,56,51,14,64,77,66,68,37,58,77,38,41,48,62,38,53,52,52,51,52,52,51,52,53,52,51,52,52,51,48,51,50,50,57,70,69,66,76,46,67,73,65,47,53,60,51,48,52,55,49,51,54,53,48,51,53,49,52,51,54,47,50,53,54,50,52,52,44,50,53,51,51,52,54,52,55,51,54,66,60,74,78,109

InterPro domains:
  IPR031720 Protein of unknown function DUF4728 [PF15860] (70-152)

Radius of gyration: 23.85 Å; Cα contacts (8 Å, |Δi|>4): 52; chains: 1; bounding box: 47×23×82 Å